Protein AF-A0A560WN13-F1 (afdb_monomer_lite)

Structure (mmCIF, N/CA/C/O backbone):
data_AF-A0A560WN13-F1
#
_entry.id   AF-A0A560WN13-F1
#
loop_
_atom_site.group_PDB
_atom_site.id
_atom_site.type_symbol
_atom_site.label_atom_id
_atom_site.label_alt_id
_atom_site.label_comp_id
_atom_site.label_asym_id
_atom_site.label_entity_id
_atom_site.label_seq_id
_atom_site.pdbx_PDB_ins_code
_atom_site.Cartn_x
_atom_site.Cartn_y
_atom_site.Cartn_z
_atom_site.occupancy
_atom_site.B_iso_or_equiv
_atom_site.auth_seq_id
_atom_site.auth_comp_id
_atom_site.auth_asym_id
_atom_site.auth_atom_id
_atom_site.pdbx_PDB_model_num
ATOM 1 N N . MET A 1 1 ? 9.630 -15.686 -19.295 1.00 38.47 1 MET A N 1
ATOM 2 C CA . MET A 1 1 ? 8.744 -14.692 -18.653 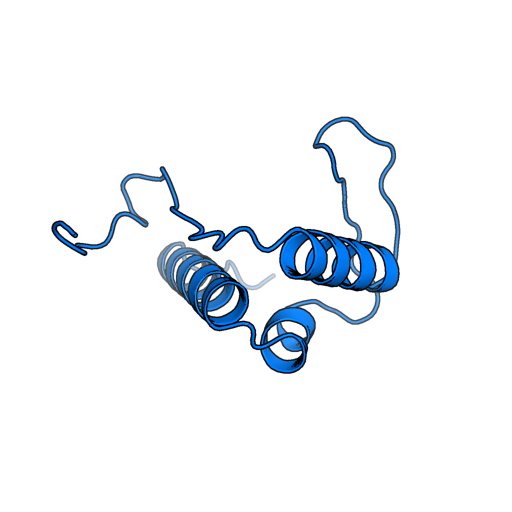1.00 38.47 1 MET A CA 1
ATOM 3 C C . MET A 1 1 ? 7.425 -15.376 -18.362 1.00 38.47 1 MET A C 1
ATOM 5 O O . MET A 1 1 ? 6.715 -15.722 -19.296 1.00 38.47 1 MET A O 1
ATOM 9 N N . THR A 1 2 ? 7.145 -15.675 -17.098 1.00 48.16 2 THR A N 1
ATOM 10 C CA . THR A 1 2 ? 5.893 -16.314 -16.682 1.00 48.16 2 THR A CA 1
ATOM 11 C C . THR A 1 2 ? 4.790 -15.266 -16.773 1.00 48.16 2 THR A C 1
ATOM 13 O O . THR A 1 2 ? 4.805 -14.288 -16.031 1.00 48.16 2 THR A O 1
ATOM 16 N N . SER A 1 3 ? 3.879 -15.417 -17.733 1.00 51.09 3 SER A N 1
ATOM 17 C CA . SER A 1 3 ? 2.669 -14.599 -17.788 1.00 51.09 3 SER A CA 1
ATOM 18 C C . SER A 1 3 ? 1.871 -14.876 -16.515 1.00 51.09 3 SER A C 1
ATOM 20 O O . SER A 1 3 ? 1.454 -16.010 -16.278 1.00 51.09 3 SER A O 1
ATOM 22 N N . VAL A 1 4 ? 1.729 -13.868 -15.652 1.00 57.38 4 VAL A N 1
ATOM 23 C CA . VAL A 1 4 ? 0.845 -13.966 -14.491 1.00 57.38 4 VAL A CA 1
ATOM 24 C C . VAL A 1 4 ? -0.575 -13.988 -15.042 1.00 57.38 4 VAL A C 1
ATOM 26 O O . VAL A 1 4 ? -1.020 -13.018 -15.656 1.00 57.38 4 VAL A O 1
ATOM 29 N N . LEU A 1 5 ? -1.262 -15.119 -14.876 1.00 62.31 5 LEU A N 1
ATOM 30 C CA . LEU A 1 5 ? -2.641 -15.267 -15.326 1.00 62.31 5 LEU A CA 1
ATOM 31 C C . LEU A 1 5 ? -3.514 -14.182 -14.660 1.00 62.31 5 LEU A C 1
ATOM 33 O O . LEU A 1 5 ? -3.308 -13.888 -13.477 1.00 62.31 5 LEU A O 1
ATOM 37 N N . PRO A 1 6 ? -4.496 -13.595 -15.371 1.00 71.19 6 PRO A N 1
ATOM 38 C CA . PRO A 1 6 ? -5.315 -12.490 -14.860 1.00 71.19 6 PRO A CA 1
ATOM 39 C C . PRO A 1 6 ? -5.941 -12.743 -13.479 1.00 71.19 6 PRO A C 1
ATOM 41 O O . PRO A 1 6 ? -6.072 -11.825 -12.673 1.00 71.19 6 PRO A O 1
ATOM 44 N N . GLU A 1 7 ? -6.274 -13.994 -13.170 1.00 73.50 7 GLU A N 1
ATOM 45 C CA . GLU A 1 7 ? -6.860 -14.403 -11.889 1.00 73.50 7 GLU A CA 1
ATOM 46 C C . GLU A 1 7 ? -5.893 -14.250 -10.706 1.00 73.50 7 GLU A C 1
ATOM 48 O O . GLU A 1 7 ? -6.294 -13.813 -9.626 1.00 73.50 7 GLU A O 1
ATOM 53 N N . HIS A 1 8 ? -4.602 -14.526 -10.913 1.00 79.50 8 HIS A N 1
ATOM 54 C CA . HIS A 1 8 ? -3.581 -14.358 -9.876 1.00 79.50 8 HIS A CA 1
ATOM 55 C C . HIS A 1 8 ? -3.379 -12.875 -9.543 1.00 79.50 8 HIS A C 1
ATOM 57 O O . HIS A 1 8 ? -3.249 -12.517 -8.373 1.00 79.50 8 HIS A O 1
ATOM 63 N N . MET A 1 9 ? -3.445 -11.998 -10.551 1.00 82.19 9 MET A N 1
ATOM 64 C CA . MET A 1 9 ? -3.398 -10.547 -10.344 1.00 82.19 9 MET A CA 1
ATOM 65 C C . MET A 1 9 ? -4.613 -10.047 -9.554 1.00 82.19 9 MET A C 1
ATOM 67 O O . MET A 1 9 ? -4.466 -9.233 -8.644 1.00 82.19 9 MET A O 1
ATOM 71 N N . ILE A 1 10 ? -5.812 -10.562 -9.848 1.00 82.88 10 ILE A N 1
ATOM 72 C CA . ILE A 1 10 ? -7.033 -10.237 -9.091 1.00 82.88 10 ILE A CA 1
ATOM 73 C C . ILE A 1 10 ? -6.890 -10.665 -7.624 1.00 82.88 10 ILE A C 1
ATOM 75 O O . ILE A 1 10 ? -7.214 -9.887 -6.723 1.00 82.88 10 ILE A O 1
ATOM 79 N N . GLY A 1 11 ? -6.380 -11.876 -7.379 1.00 84.50 11 GLY A N 1
ATOM 80 C CA . GLY A 1 11 ? -6.096 -12.375 -6.033 1.00 84.50 11 GLY A CA 1
ATOM 81 C C . GLY A 1 11 ? -5.108 -11.485 -5.278 1.00 84.50 11 GLY A C 1
ATOM 82 O O . GLY A 1 11 ? -5.378 -11.096 -4.142 1.00 84.50 11 GLY A O 1
ATOM 83 N N . MET A 1 12 ? -4.018 -11.079 -5.934 1.00 88.69 12 MET A N 1
ATOM 84 C CA . MET A 1 12 ? -3.023 -10.175 -5.353 1.00 88.69 12 MET A CA 1
ATOM 85 C C . MET A 1 12 ? -3.606 -8.811 -4.978 1.00 88.69 12 MET A C 1
ATOM 87 O O . MET A 1 12 ? -3.355 -8.329 -3.877 1.00 88.69 12 MET A O 1
ATOM 91 N N . VAL A 1 13 ? -4.422 -8.198 -5.843 1.00 86.94 13 VAL A N 1
ATOM 92 C CA . VAL A 1 13 ? -5.046 -6.895 -5.547 1.00 86.94 13 VAL A CA 1
ATOM 93 C C . VAL A 1 13 ? -6.012 -6.996 -4.363 1.00 86.94 13 VAL A C 1
ATOM 95 O O . VAL A 1 13 ? -6.047 -6.102 -3.517 1.00 86.94 13 VAL A O 1
ATOM 98 N N . ARG A 1 14 ? -6.774 -8.092 -4.256 1.00 87.00 14 ARG A N 1
ATOM 99 C CA . ARG A 1 14 ? -7.654 -8.335 -3.099 1.00 87.00 14 ARG A CA 1
ATOM 100 C C . ARG A 1 14 ? -6.856 -8.511 -1.812 1.00 87.00 14 ARG A C 1
ATOM 102 O O . ARG A 1 14 ? -7.222 -7.936 -0.791 1.00 87.00 14 ARG A O 1
ATOM 109 N N . HIS A 1 15 ? -5.770 -9.276 -1.865 1.00 90.94 15 HIS A N 1
ATOM 110 C CA . HIS A 1 15 ? -4.907 -9.505 -0.711 1.00 90.94 15 HIS A CA 1
ATOM 111 C C . HIS A 1 15 ? -4.226 -8.212 -0.240 1.00 90.94 15 HIS A C 1
ATOM 113 O O . HIS A 1 15 ? -4.254 -7.902 0.948 1.00 90.94 15 HIS A O 1
ATOM 119 N N . TYR A 1 16 ? -3.729 -7.407 -1.183 1.00 91.06 16 TYR A N 1
ATOM 120 C CA . TYR A 1 16 ? -3.211 -6.062 -0.936 1.00 91.06 16 TYR A CA 1
ATOM 121 C C . TYR A 1 16 ? -4.221 -5.172 -0.205 1.00 91.06 16 TYR A C 1
ATOM 123 O O . TYR A 1 16 ? -3.891 -4.582 0.824 1.00 91.06 16 TYR A O 1
ATOM 131 N N . ALA A 1 17 ? -5.462 -5.103 -0.701 1.00 88.00 17 ALA A N 1
ATOM 132 C CA . ALA A 1 17 ? -6.511 -4.297 -0.085 1.00 88.00 17 ALA A CA 1
ATOM 133 C C . ALA A 1 17 ? -6.852 -4.788 1.331 1.00 88.00 17 ALA A C 1
ATOM 135 O O . ALA A 1 17 ? -6.983 -3.976 2.243 1.00 88.00 17 ALA A O 1
ATOM 136 N N . ALA A 1 18 ? -6.940 -6.106 1.529 1.00 89.56 18 ALA A N 1
ATOM 137 C CA . ALA A 1 18 ? -7.252 -6.702 2.824 1.00 89.56 18 ALA A CA 1
ATOM 138 C C . ALA A 1 18 ? -6.189 -6.382 3.887 1.00 89.56 18 ALA A C 1
ATOM 140 O O . ALA A 1 18 ? -6.541 -5.919 4.970 1.00 89.56 18 ALA A O 1
ATOM 141 N N . LEU A 1 19 ? -4.904 -6.570 3.566 1.00 92.38 19 LEU A N 1
ATOM 142 C CA . LEU A 1 19 ? -3.792 -6.265 4.475 1.00 92.38 19 LEU A CA 1
ATOM 143 C C . LEU A 1 19 ? -3.738 -4.773 4.805 1.00 92.38 19 LEU A C 1
ATOM 145 O O . LEU A 1 19 ? -3.664 -4.397 5.978 1.00 92.38 19 LEU A O 1
ATOM 149 N N . PHE A 1 20 ? -3.867 -3.922 3.777 1.00 89.75 20 PHE A N 1
ATOM 150 C CA . PHE A 1 20 ? -3.886 -2.481 3.985 1.00 89.75 20 PHE A CA 1
ATOM 151 C C . PHE A 1 20 ? -5.027 -2.084 4.904 1.00 89.75 20 PHE A C 1
ATOM 153 O O . PHE A 1 20 ? -4.769 -1.382 5.867 1.00 89.75 20 PHE A O 1
ATOM 160 N N . SER A 1 21 ? -6.260 -2.536 4.653 1.00 86.56 21 SER A N 1
ATOM 161 C CA . SER A 1 21 ? -7.438 -2.165 5.445 1.00 86.56 21 SER A CA 1
ATOM 162 C C . SER A 1 21 ? -7.404 -2.728 6.868 1.00 86.56 21 SER A C 1
ATOM 164 O O . SER A 1 21 ? -7.752 -2.000 7.800 1.00 86.56 21 SER A O 1
ATOM 166 N N . ALA A 1 22 ? -6.886 -3.945 7.065 1.00 89.19 22 ALA A N 1
ATOM 167 C CA . ALA A 1 22 ? -6.681 -4.548 8.386 1.00 89.19 22 ALA A CA 1
ATOM 168 C C . ALA A 1 22 ? -5.632 -3.817 9.245 1.00 89.19 22 ALA A C 1
ATOM 170 O O . ALA A 1 22 ? -5.592 -4.007 10.456 1.00 89.19 22 ALA A O 1
ATOM 171 N N . GLY A 1 23 ? -4.801 -2.962 8.641 1.00 89.12 23 GLY A N 1
ATOM 172 C CA . GLY A 1 23 ? -3.732 -2.260 9.353 1.00 89.12 23 GLY A CA 1
ATOM 173 C C . GLY A 1 23 ? -2.471 -3.097 9.528 1.00 89.12 23 GLY A C 1
ATOM 174 O O . GLY A 1 23 ? -1.594 -2.706 10.293 1.00 89.12 23 GLY A O 1
ATOM 175 N N . ASP A 1 24 ? -2.357 -4.203 8.795 1.00 93.06 24 ASP A N 1
ATOM 176 C CA . ASP A 1 24 ? -1.174 -5.053 8.798 1.00 93.06 24 ASP A CA 1
ATOM 177 C C . ASP A 1 24 ? -0.071 -4.428 7.934 1.00 93.06 24 ASP A C 1
ATOM 179 O O . ASP A 1 24 ? 0.066 -4.712 6.742 1.00 93.06 24 ASP A O 1
ATOM 183 N N . ARG A 1 25 ? 0.692 -3.513 8.543 1.00 93.31 25 ARG A N 1
ATOM 184 C CA . ARG A 1 25 ? 1.791 -2.785 7.892 1.00 93.31 25 ARG A CA 1
ATOM 185 C C . ARG A 1 25 ? 2.861 -3.736 7.360 1.00 93.31 25 ARG A C 1
ATOM 187 O O . ARG A 1 25 ? 3.311 -3.572 6.231 1.00 93.31 25 ARG A O 1
ATOM 194 N N . GLU A 1 26 ? 3.278 -4.703 8.173 1.00 94.75 26 GLU A N 1
ATOM 195 C CA . GLU A 1 26 ? 4.358 -5.632 7.832 1.00 94.75 26 GLU A CA 1
ATOM 196 C C . GLU A 1 26 ? 3.935 -6.569 6.700 1.00 94.75 26 GLU A C 1
ATOM 198 O O . GLU A 1 26 ? 4.626 -6.650 5.682 1.00 94.75 26 GLU A O 1
ATOM 203 N N . GLY A 1 27 ? 2.758 -7.192 6.823 1.00 95.06 27 GLY A N 1
ATOM 204 C CA . GLY A 1 27 ? 2.203 -8.049 5.781 1.00 95.06 27 GLY A CA 1
ATOM 205 C C . GLY A 1 27 ? 1.979 -7.295 4.472 1.00 95.06 27 GLY A C 1
ATOM 206 O O . GLY A 1 27 ? 2.286 -7.808 3.397 1.00 95.06 27 GLY A O 1
ATOM 207 N N . TRP A 1 28 ? 1.517 -6.044 4.540 1.00 94.38 28 TRP A N 1
ATOM 208 C CA . TRP A 1 28 ? 1.321 -5.210 3.355 1.00 94.38 28 TRP A CA 1
ATOM 209 C C . TRP A 1 28 ? 2.640 -4.850 2.652 1.00 94.38 28 TRP A C 1
ATOM 211 O O . TRP A 1 28 ? 2.732 -4.958 1.428 1.00 94.38 28 TRP A O 1
ATOM 221 N N . LEU A 1 29 ? 3.684 -4.480 3.401 1.00 93.25 29 LEU A N 1
ATOM 222 C CA . LEU A 1 29 ? 5.010 -4.177 2.841 1.00 93.25 29 LEU A CA 1
ATOM 223 C C . LEU A 1 29 ? 5.703 -5.415 2.258 1.00 93.25 29 LEU A C 1
ATOM 225 O O . LEU A 1 29 ? 6.470 -5.295 1.299 1.00 93.25 29 LEU A O 1
ATOM 229 N N . ALA A 1 30 ? 5.417 -6.602 2.797 1.00 94.44 30 ALA A N 1
ATOM 230 C CA . ALA A 1 30 ? 5.955 -7.867 2.305 1.00 94.44 30 ALA A CA 1
ATOM 231 C C . ALA A 1 30 ? 5.471 -8.231 0.887 1.00 94.44 30 ALA A C 1
ATOM 233 O O . ALA A 1 30 ? 6.108 -9.045 0.221 1.00 94.44 30 ALA A O 1
ATOM 234 N N . LEU A 1 31 ? 4.391 -7.609 0.394 1.00 93.00 31 LEU A N 1
ATOM 235 C CA . LEU A 1 31 ? 3.894 -7.816 -0.973 1.00 93.00 31 LEU A CA 1
ATOM 236 C C . LEU A 1 31 ? 4.797 -7.215 -2.055 1.00 93.00 31 LEU A C 1
ATOM 238 O O . LEU A 1 31 ? 4.690 -7.582 -3.226 1.00 93.00 31 LEU A O 1
ATOM 242 N N . PHE A 1 32 ? 5.649 -6.262 -1.690 1.00 91.69 32 PHE A N 1
ATOM 243 C CA . PHE A 1 32 ? 6.507 -5.561 -2.633 1.00 91.69 32 PHE A CA 1
ATOM 244 C C . PHE A 1 32 ? 7.859 -6.258 -2.755 1.00 91.69 32 PHE A C 1
ATOM 246 O O . PHE A 1 32 ? 8.326 -6.912 -1.829 1.00 91.69 32 PHE A O 1
ATOM 253 N N . VAL A 1 33 ? 8.549 -6.072 -3.877 1.00 91.38 33 VAL A N 1
ATOM 254 C CA . VAL A 1 33 ? 9.979 -6.416 -3.982 1.00 91.38 33 VAL A CA 1
ATOM 255 C C . VAL A 1 33 ? 10.819 -5.509 -3.070 1.00 91.38 33 VAL A C 1
ATOM 257 O O . VAL A 1 33 ? 10.288 -4.575 -2.476 1.00 91.38 33 VAL A O 1
ATOM 260 N N . GLU A 1 34 ? 12.111 -5.789 -2.903 1.00 87.25 34 GLU A N 1
ATOM 261 C CA . GLU A 1 34 ? 12.994 -5.018 -2.008 1.00 87.25 34 GLU A CA 1
ATOM 262 C C . GLU A 1 34 ? 13.157 -3.553 -2.454 1.00 87.25 34 GLU A C 1
ATOM 264 O O . GLU A 1 34 ? 13.008 -2.636 -1.646 1.00 87.25 34 GLU A O 1
ATOM 269 N N . ALA A 1 35 ? 13.352 -3.334 -3.758 1.00 91.19 35 ALA A N 1
ATOM 270 C CA . ALA A 1 35 ? 13.485 -2.016 -4.378 1.00 91.19 35 ALA A CA 1
ATOM 271 C C . ALA A 1 35 ? 12.383 -1.788 -5.432 1.00 91.19 35 AL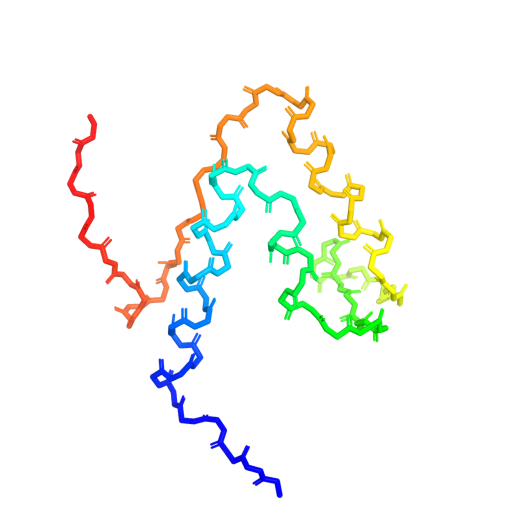A A C 1
ATOM 273 O O . ALA A 1 35 ? 12.633 -1.887 -6.634 1.00 91.19 35 ALA A O 1
ATOM 274 N N . PRO A 1 36 ? 11.122 -1.558 -5.019 1.00 91.81 36 PRO A N 1
ATOM 275 C CA . PRO A 1 36 ? 10.057 -1.255 -5.960 1.00 91.81 36 PRO A CA 1
ATOM 276 C C . PRO A 1 36 ? 10.261 0.150 -6.531 1.00 91.81 36 PRO A C 1
ATOM 278 O O . PRO A 1 36 ? 10.701 1.056 -5.825 1.00 91.81 36 PRO A O 1
ATOM 281 N N . LEU A 1 37 ? 9.883 0.337 -7.793 1.00 93.12 37 LEU A N 1
ATOM 282 C CA . LEU A 1 37 ? 9.676 1.663 -8.366 1.00 93.12 37 LEU A CA 1
ATOM 283 C C . LEU A 1 37 ? 8.212 2.046 -8.169 1.00 93.12 37 LEU A C 1
AT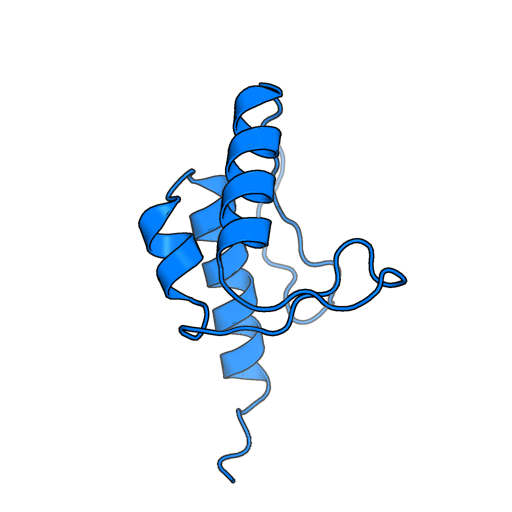OM 285 O O . LEU A 1 37 ? 7.311 1.332 -8.612 1.00 93.12 37 LEU A O 1
ATOM 289 N N . ILE A 1 38 ? 7.979 3.160 -7.488 1.00 90.00 38 ILE A N 1
ATOM 290 C CA . ILE A 1 38 ? 6.650 3.631 -7.098 1.00 90.00 38 ILE A CA 1
ATOM 291 C C . ILE A 1 38 ? 6.431 5.009 -7.695 1.00 90.00 38 ILE A C 1
ATOM 293 O O . ILE A 1 38 ? 7.340 5.829 -7.762 1.00 90.00 38 ILE A O 1
ATOM 297 N N . THR A 1 39 ? 5.208 5.291 -8.116 1.00 88.06 39 THR A N 1
ATOM 298 C CA . THR A 1 39 ?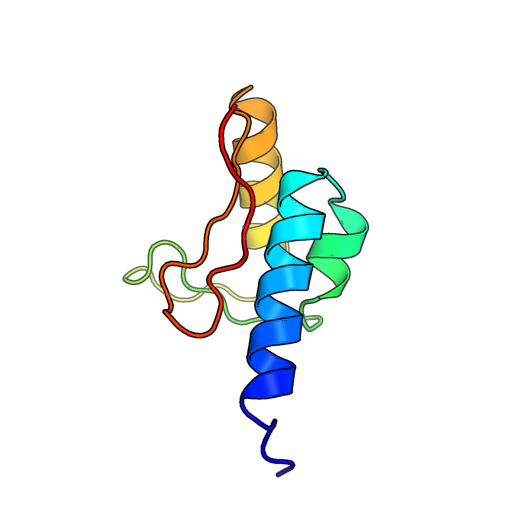 4.809 6.621 -8.571 1.00 88.06 39 THR A CA 1
ATOM 299 C C . THR A 1 39 ? 3.533 7.002 -7.846 1.00 88.06 39 THR A C 1
ATOM 301 O O . THR A 1 39 ? 2.472 6.460 -8.139 1.00 88.06 39 THR A O 1
ATOM 304 N N . GLU A 1 40 ? 3.654 7.899 -6.869 1.00 79.75 40 GLU A N 1
ATOM 305 C CA . GLU A 1 40 ? 2.535 8.371 -6.053 1.00 79.75 40 GLU A CA 1
ATOM 306 C C . GLU A 1 40 ? 2.688 9.881 -5.788 1.00 79.75 40 GLU A C 1
ATOM 308 O O . GLU A 1 40 ? 3.654 10.279 -5.127 1.00 79.75 40 GLU A O 1
ATOM 313 N N . PRO A 1 41 ? 1.776 10.738 -6.289 1.00 81.69 41 PRO A N 1
ATOM 314 C CA . PRO A 1 41 ? 0.643 10.424 -7.177 1.00 81.69 41 PRO A CA 1
ATOM 315 C C . PRO A 1 41 ? 1.086 9.933 -8.567 1.00 81.69 41 PRO A C 1
ATOM 317 O O . PRO A 1 41 ? 2.240 10.109 -8.944 1.00 81.69 41 PRO A O 1
ATOM 320 N N . ALA A 1 42 ? 0.160 9.383 -9.365 1.00 78.56 42 ALA A N 1
ATOM 321 C CA . ALA A 1 42 ? 0.400 8.725 -10.669 1.00 78.56 42 ALA A CA 1
ATOM 322 C C . ALA A 1 42 ? 1.125 9.561 -11.758 1.00 78.56 42 ALA A C 1
ATOM 324 O O . ALA A 1 42 ? 1.420 9.051 -12.837 1.00 78.56 42 ALA A O 1
ATOM 325 N N . HIS A 1 43 ? 1.412 10.837 -11.492 1.00 84.94 43 HIS A N 1
ATOM 326 C CA . HIS A 1 43 ? 2.132 11.755 -12.382 1.00 84.94 43 HIS A CA 1
ATOM 327 C C . HIS A 1 43 ? 3.425 12.312 -11.770 1.00 84.94 43 HIS A C 1
ATOM 329 O O . HIS A 1 43 ? 4.079 13.158 -12.376 1.00 84.94 43 HIS A O 1
ATOM 335 N N . ALA A 1 44 ? 3.779 11.882 -10.559 1.00 87.19 44 ALA A N 1
ATOM 336 C CA . ALA A 1 44 ? 5.029 12.259 -9.923 1.00 87.19 44 ALA A CA 1
ATOM 337 C C . ALA A 1 44 ? 6.224 11.576 -10.604 1.00 87.19 44 ALA A C 1
ATOM 339 O O . ALA A 1 44 ? 6.080 10.609 -11.353 1.00 87.19 44 ALA A O 1
ATOM 340 N N . ALA A 1 45 ? 7.427 12.071 -10.316 1.00 90.75 45 ALA A N 1
ATOM 341 C CA . ALA A 1 45 ? 8.631 11.315 -10.628 1.00 90.75 45 ALA A CA 1
ATOM 342 C C . ALA A 1 45 ? 8.628 10.000 -9.823 1.00 90.75 45 ALA A C 1
ATOM 344 O O . ALA A 1 45 ? 8.228 10.014 -8.653 1.00 90.75 45 ALA A O 1
ATOM 345 N N . PRO A 1 46 ? 9.060 8.874 -10.416 1.00 91.38 46 PRO A N 1
ATOM 346 C CA . PRO A 1 46 ? 9.140 7.621 -9.691 1.00 91.38 46 PRO A CA 1
ATOM 347 C C . PRO A 1 46 ? 10.169 7.714 -8.561 1.00 91.38 46 PRO A C 1
ATOM 349 O O . PRO A 1 46 ? 11.229 8.322 -8.710 1.00 91.38 46 PRO A O 1
ATOM 352 N N . CYS A 1 47 ? 9.856 7.083 -7.438 1.00 88.50 47 CYS A N 1
ATOM 353 C CA . CYS A 1 47 ? 10.754 6.886 -6.314 1.00 88.50 47 CYS A CA 1
ATOM 354 C C . CYS A 1 47 ? 11.079 5.398 -6.159 1.00 88.50 47 CYS A C 1
ATOM 356 O O . CYS A 1 47 ? 10.273 4.533 -6.503 1.00 88.50 47 CYS A O 1
ATOM 358 N N . GLU A 1 48 ? 12.279 5.106 -5.670 1.00 92.88 48 GLU A N 1
ATOM 359 C CA . GLU A 1 48 ? 12.771 3.744 -5.483 1.00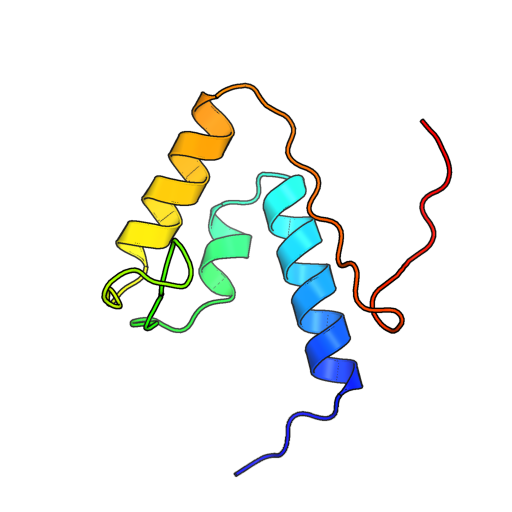 92.88 48 GLU A CA 1
ATOM 360 C C . GLU A 1 48 ? 12.747 3.353 -4.002 1.00 92.88 48 GLU A C 1
ATOM 362 O O . GLU A 1 48 ? 12.974 4.182 -3.116 1.00 92.88 48 GLU A O 1
ATOM 367 N N . GLY A 1 49 ? 12.499 2.072 -3.738 1.00 91.50 49 GLY A N 1
ATOM 368 C CA . GLY A 1 49 ? 12.549 1.505 -2.396 1.00 91.50 49 GLY A CA 1
ATOM 369 C C . GLY A 1 49 ? 11.205 1.548 -1.673 1.00 91.50 49 GLY A C 1
ATOM 370 O O . GLY A 1 49 ? 10.238 2.154 -2.121 1.00 91.50 49 GLY A O 1
ATOM 371 N N . ARG A 1 50 ? 11.125 0.871 -0.525 1.00 92.12 50 ARG A N 1
ATOM 372 C CA . ARG A 1 50 ? 9.875 0.761 0.250 1.00 92.12 50 ARG A CA 1
ATOM 373 C C . ARG A 1 50 ? 9.593 1.956 1.163 1.00 92.12 50 ARG A C 1
ATOM 375 O O . ARG A 1 50 ? 8.449 2.141 1.570 1.00 92.12 50 ARG A O 1
ATOM 382 N N . ALA A 1 51 ? 10.584 2.804 1.442 1.00 90.81 51 ALA A N 1
ATOM 383 C CA . ALA A 1 51 ? 10.434 3.934 2.365 1.00 90.81 51 ALA A CA 1
ATOM 384 C C . ALA A 1 51 ? 9.269 4.894 2.013 1.00 90.81 51 ALA A C 1
ATOM 386 O O . ALA A 1 51 ? 8.546 5.307 2.922 1.00 90.81 51 ALA A O 1
ATOM 387 N N . PRO A 1 52 ? 9.003 5.228 0.733 1.00 88.56 52 PRO A N 1
ATOM 388 C CA . PRO A 1 52 ? 7.831 6.025 0.369 1.00 88.56 52 PRO A CA 1
ATOM 389 C C . PRO A 1 52 ? 6.492 5.338 0.689 1.00 88.56 52 PRO A C 1
ATOM 391 O O . PRO A 1 52 ? 5.549 6.014 1.104 1.00 88.56 52 PRO A O 1
ATOM 394 N N . LEU A 1 53 ? 6.406 4.008 0.541 1.00 90.25 53 LEU A N 1
ATOM 395 C CA . LEU A 1 53 ? 5.206 3.218 0.864 1.00 90.25 53 LEU A CA 1
ATOM 396 C C . LEU A 1 53 ? 4.950 3.192 2.366 1.00 90.25 53 LEU A C 1
ATOM 398 O O . LEU A 1 53 ? 3.820 3.391 2.801 1.00 90.25 53 LEU A O 1
ATOM 402 N N . GLU A 1 54 ? 6.009 2.991 3.148 1.00 91.69 54 GLU A N 1
ATOM 403 C CA . GLU A 1 54 ? 5.964 3.043 4.607 1.00 91.69 54 GLU A CA 1
ATOM 404 C C . GLU A 1 54 ? 5.392 4.371 5.097 1.00 91.69 54 GLU A C 1
ATOM 406 O O . GLU A 1 54 ? 4.403 4.401 5.826 1.00 91.69 54 GLU A O 1
ATOM 411 N N . GLN A 1 55 ? 5.950 5.483 4.612 1.00 90.50 55 GLN A N 1
ATOM 412 C CA . GLN A 1 55 ? 5.472 6.811 4.980 1.00 90.50 55 GLN A CA 1
ATOM 413 C C . GLN A 1 55 ? 4.021 7.047 4.546 1.00 90.50 55 GLN A C 1
ATOM 415 O O . GLN A 1 55 ? 3.264 7.703 5.261 1.00 90.50 55 GLN A O 1
ATOM 420 N N . ALA A 1 56 ? 3.613 6.548 3.376 1.00 87.12 56 ALA A N 1
ATOM 421 C CA . ALA A 1 56 ? 2.235 6.670 2.907 1.00 87.12 56 ALA A CA 1
ATOM 422 C C . ALA A 1 56 ? 1.256 5.888 3.798 1.00 87.12 56 ALA A C 1
ATOM 424 O O . ALA A 1 56 ? 0.200 6.416 4.162 1.00 87.12 56 ALA A O 1
ATOM 425 N N . PHE A 1 57 ? 1.625 4.669 4.194 1.00 89.44 57 PHE A N 1
ATOM 426 C CA . PHE A 1 57 ? 0.854 3.856 5.127 1.00 89.44 57 PHE A CA 1
ATOM 427 C C . PHE A 1 57 ? 0.707 4.567 6.477 1.00 89.44 57 PHE A C 1
ATOM 429 O O . PHE A 1 57 ? -0.412 4.777 6.952 1.00 89.44 57 PHE A O 1
ATOM 436 N N . ASP A 1 58 ? 1.824 5.013 7.051 1.00 90.94 58 ASP A N 1
ATOM 437 C CA . ASP A 1 58 ? 1.863 5.641 8.372 1.00 90.94 58 ASP A CA 1
ATOM 438 C C . ASP A 1 58 ? 1.068 6.955 8.393 1.00 90.94 58 ASP A C 1
ATOM 440 O O . ASP A 1 58 ? 0.270 7.177 9.305 1.00 90.94 58 ASP A O 1
ATOM 444 N N . ARG A 1 59 ? 1.183 7.794 7.350 1.00 89.19 59 ARG A N 1
ATOM 445 C CA . ARG A 1 59 ? 0.361 9.011 7.204 1.00 89.19 59 ARG A CA 1
ATOM 446 C C . ARG A 1 59 ? -1.130 8.697 7.119 1.00 89.19 59 ARG A C 1
ATOM 448 O O . ARG A 1 59 ? -1.934 9.374 7.757 1.00 89.19 59 ARG A O 1
ATOM 455 N N . THR A 1 60 ? -1.502 7.673 6.351 1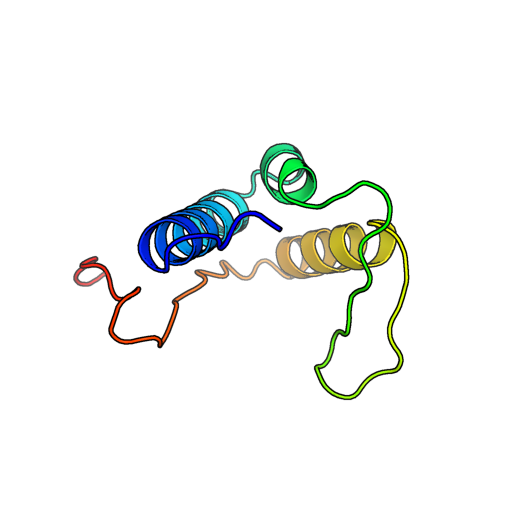.00 86.56 60 THR A N 1
ATOM 456 C CA . THR A 1 60 ? -2.906 7.259 6.220 1.00 86.56 60 THR A CA 1
ATOM 457 C C . THR A 1 60 ? -3.459 6.816 7.568 1.00 86.56 60 THR A C 1
ATOM 459 O O . THR A 1 60 ? -4.547 7.236 7.954 1.00 86.56 60 THR A O 1
ATOM 462 N N . ARG A 1 61 ? -2.687 6.045 8.337 1.00 84.88 61 ARG A N 1
ATOM 463 C CA . ARG A 1 61 ? -3.082 5.597 9.676 1.00 84.88 61 ARG A CA 1
ATOM 464 C C . ARG A 1 61 ? -3.158 6.737 10.688 1.00 84.88 61 ARG A C 1
ATOM 466 O O . ARG A 1 61 ? -4.142 6.829 11.417 1.00 84.88 61 ARG A O 1
ATOM 473 N N . ALA A 1 62 ? -2.176 7.634 10.686 1.00 85.88 62 ALA A N 1
ATOM 474 C CA . ALA A 1 62 ? -2.142 8.795 11.571 1.00 85.88 62 ALA A CA 1
ATOM 475 C C . ALA A 1 62 ? -3.305 9.773 11.330 1.00 85.88 62 ALA A C 1
ATOM 477 O O . ALA A 1 62 ? -3.704 10.484 12.248 1.00 85.88 62 ALA A O 1
ATOM 478 N N . SER A 1 63 ? -3.887 9.787 10.126 1.00 83.31 63 SER A N 1
ATOM 479 C CA . SER A 1 63 ? -5.055 10.621 9.810 1.00 83.31 63 SER A CA 1
ATOM 480 C C . SER A 1 63 ? -6.333 10.236 10.572 1.00 83.31 63 SER A C 1
ATOM 482 O O . SER A 1 63 ? -7.323 10.959 10.490 1.00 83.31 63 SER A O 1
ATOM 484 N N . GLY A 1 64 ? -6.358 9.082 11.255 1.00 70.56 64 GLY A N 1
ATOM 485 C CA . GLY A 1 64 ? -7.554 8.557 11.924 1.00 70.56 64 GLY A CA 1
ATOM 486 C C . GLY A 1 64 ? -8.663 8.107 10.963 1.00 70.56 64 GLY A C 1
ATOM 487 O O . GLY A 1 64 ? -9.727 7.678 11.404 1.00 70.56 64 GLY A O 1
ATOM 488 N N . THR A 1 65 ? -8.423 8.178 9.652 1.00 71.56 65 THR A N 1
ATOM 489 C CA . THR A 1 65 ? -9.382 7.771 8.628 1.00 71.56 65 THR A CA 1
ATOM 490 C C . THR A 1 65 ? -9.301 6.263 8.425 1.00 71.56 65 THR A C 1
ATOM 492 O O . THR A 1 65 ? -8.251 5.722 8.076 1.00 71.56 65 THR A O 1
ATOM 495 N N . CYS A 1 66 ? -10.424 5.569 8.608 1.00 65.56 66 CYS A N 1
ATOM 496 C CA . CYS A 1 66 ? -10.538 4.179 8.187 1.00 65.56 66 CYS A CA 1
ATOM 497 C C . CYS A 1 66 ? -10.644 4.139 6.657 1.00 65.56 66 CYS A C 1
ATOM 499 O O . CYS A 1 66 ? -11.677 4.499 6.092 1.00 65.56 66 CYS A O 1
ATOM 501 N N . VAL A 1 67 ? -9.562 3.745 5.983 1.00 67.94 67 VAL A N 1
ATOM 502 C CA . VAL A 1 67 ? -9.527 3.621 4.522 1.00 67.94 67 VAL A CA 1
ATOM 503 C C . VAL A 1 67 ? -9.778 2.165 4.128 1.00 67.94 67 VAL A C 1
ATOM 505 O O . VAL A 1 67 ? -8.930 1.286 4.317 1.00 67.94 67 VAL A O 1
ATOM 508 N N . ALA A 1 68 ? -10.954 1.919 3.554 1.00 70.19 68 ALA A N 1
ATOM 509 C CA . ALA A 1 68 ? -11.254 0.692 2.829 1.00 70.19 68 ALA A CA 1
ATOM 510 C C . ALA A 1 68 ? -10.848 0.869 1.362 1.00 70.19 68 ALA A C 1
ATOM 512 O O . ALA A 1 68 ? -11.323 1.781 0.684 1.00 70.19 68 ALA A O 1
ATOM 513 N N . LEU A 1 69 ? -9.950 0.015 0.869 1.00 68.50 69 LEU A N 1
ATOM 514 C CA . LEU A 1 69 ? -9.569 0.033 -0.539 1.00 68.50 69 LEU A CA 1
ATOM 515 C C . LEU A 1 69 ? -10.547 -0.822 -1.343 1.00 68.50 69 LEU A C 1
ATOM 517 O O . LEU A 1 69 ? -10.577 -2.044 -1.217 1.00 68.50 69 LEU A O 1
ATOM 521 N N . GLU A 1 70 ? -11.324 -0.174 -2.206 1.00 68.44 70 GLU A N 1
ATOM 522 C CA . GLU A 1 70 ? -12.211 -0.852 -3.146 1.00 68.44 70 GLU A CA 1
ATOM 523 C C . GLU A 1 70 ? -11.609 -0.843 -4.549 1.00 68.44 70 GLU A C 1
ATOM 525 O O . GLU A 1 70 ? -11.281 0.207 -5.107 1.00 68.44 70 GLU A O 1
ATOM 530 N N . SER A 1 71 ? -11.512 -2.018 -5.171 1.00 63.78 71 SER A N 1
ATOM 531 C CA . SER A 1 71 ? -11.192 -2.073 -6.593 1.00 63.78 71 SER A CA 1
ATOM 532 C C . SER A 1 71 ? -12.443 -1.812 -7.425 1.00 63.78 71 SER A C 1
ATOM 534 O O . SER A 1 71 ? -13.438 -2.532 -7.329 1.00 63.78 71 SER A O 1
ATOM 536 N N . ARG A 1 72 ? -12.376 -0.809 -8.305 1.00 63.81 72 ARG A N 1
ATOM 537 C CA . ARG A 1 72 ? -13.446 -0.510 -9.271 1.00 63.81 72 ARG A CA 1
ATOM 538 C C . ARG A 1 72 ? -13.422 -1.417 -10.504 1.00 63.81 72 ARG A C 1
ATOM 540 O O . ARG A 1 72 ? -14.302 -1.301 -11.354 1.00 63.81 72 ARG A O 1
ATOM 547 N N . HIS A 1 73 ? -12.445 -2.320 -10.615 1.00 60.59 73 HIS A N 1
ATOM 548 C CA . HIS A 1 73 ? -12.366 -3.234 -11.747 1.00 60.59 73 HIS A CA 1
ATOM 549 C C . HIS A 1 73 ? -13.503 -4.272 -11.666 1.00 60.59 73 HIS A C 1
ATOM 551 O O . HIS A 1 73 ? -13.658 -4.920 -10.625 1.00 60.59 73 HIS A O 1
ATOM 557 N N . PRO A 1 74 ? -14.287 -4.489 -12.740 1.00 62.22 74 PRO A N 1
ATOM 558 C CA . PRO A 1 74 ? -15.454 -5.374 -12.705 1.00 62.22 74 PRO A CA 1
ATOM 559 C C . PRO A 1 74 ? -15.106 -6.817 -12.312 1.00 62.22 74 PRO A C 1
ATOM 561 O O . PRO A 1 74 ? -15.913 -7.472 -11.666 1.00 62.22 74 PRO A O 1
ATOM 564 N N . ALA A 1 75 ? -13.888 -7.278 -12.614 1.00 59.66 75 ALA A N 1
ATOM 565 C CA . ALA A 1 75 ? -13.398 -8.601 -12.210 1.00 59.66 75 ALA A CA 1
ATOM 566 C C . ALA A 1 75 ? -12.907 -8.692 -10.745 1.00 59.66 75 ALA A C 1
ATOM 568 O O . ALA A 1 75 ? -12.695 -9.787 -10.235 1.00 59.66 75 ALA A O 1
ATOM 569 N N . ILE A 1 76 ? -12.701 -7.559 -10.062 1.00 55.12 76 ILE A N 1
ATOM 570 C CA . ILE A 1 76 ? -12.193 -7.505 -8.678 1.00 55.12 76 ILE A CA 1
ATOM 571 C C . ILE A 1 76 ? -13.317 -7.167 -7.688 1.00 55.12 76 ILE A C 1
ATOM 573 O O . ILE A 1 76 ? -13.181 -7.492 -6.506 1.00 55.12 76 ILE A O 1
ATOM 577 N N . ARG A 1 77 ? -14.458 -6.633 -8.162 1.00 48.03 77 ARG A N 1
ATOM 578 C CA . ARG A 1 77 ? -15.691 -6.465 -7.375 1.00 48.03 77 ARG A CA 1
ATOM 579 C C . ARG A 1 77 ? -15.988 -7.738 -6.578 1.00 48.03 77 ARG A C 1
ATOM 581 O O . ARG A 1 77 ? -16.235 -8.788 -7.160 1.00 48.03 77 ARG A O 1
ATOM 588 N N . ASN A 1 78 ? -15.966 -7.641 -5.253 1.00 45.41 78 ASN A N 1
ATOM 589 C CA . ASN A 1 78 ? -16.526 -8.658 -4.375 1.00 45.41 78 ASN A CA 1
ATOM 590 C C . ASN A 1 78 ? -17.443 -7.975 -3.363 1.00 45.41 78 ASN A C 1
ATOM 592 O O . ASN A 1 78 ? -16.997 -7.186 -2.540 1.00 45.41 78 ASN A O 1
ATOM 596 N N . VAL A 1 79 ? -18.734 -8.270 -3.514 1.00 42.69 79 VAL A N 1
ATOM 597 C CA . VAL A 1 79 ? -19.678 -8.683 -2.467 1.00 42.69 79 VAL A CA 1
ATOM 598 C C . VAL A 1 79 ? -19.209 -8.419 -1.029 1.00 42.69 79 VAL A C 1
ATOM 600 O O . VAL A 1 79 ? -18.828 -9.339 -0.319 1.00 42.69 79 VAL A O 1
ATOM 603 N N . TYR A 1 80 ? -19.306 -7.177 -0.570 1.00 37.34 80 TYR A N 1
ATOM 604 C CA . TYR A 1 80 ? -19.637 -6.906 0.824 1.00 37.34 80 TYR A CA 1
ATOM 605 C C . TYR A 1 80 ? -20.774 -5.898 0.807 1.00 37.34 80 TYR A C 1
ATOM 607 O O . TYR A 1 80 ? -20.611 -4.728 0.471 1.00 37.34 80 TYR A O 1
ATOM 615 N N . GLY A 1 81 ? -21.977 -6.419 1.038 1.00 35.31 81 GLY A N 1
ATOM 616 C CA . GLY A 1 81 ? -23.144 -5.589 1.249 1.00 35.31 81 GLY A CA 1
ATOM 617 C C . GLY A 1 81 ? -22.961 -4.745 2.506 1.00 35.31 81 GLY A C 1
ATOM 618 O O . GLY A 1 81 ? -22.521 -5.258 3.527 1.00 35.31 81 GLY A O 1
ATOM 619 N N . ARG A 1 82 ? -23.343 -3.473 2.370 1.00 32.25 82 ARG A N 1
ATOM 620 C CA . ARG A 1 82 ? -24.059 -2.650 3.352 1.00 32.25 82 ARG A CA 1
ATOM 621 C C . ARG A 1 82 ? -23.532 -2.712 4.796 1.00 32.25 82 ARG A C 1
ATOM 623 O O . ARG A 1 82 ? -23.857 -3.639 5.533 1.00 32.25 82 ARG A O 1
ATOM 630 N N . VAL A 1 83 ? -22.848 -1.643 5.207 1.00 35.62 83 VAL A N 1
ATOM 631 C CA . VAL A 1 83 ? -23.000 -1.117 6.575 1.00 35.62 83 VAL A CA 1
ATOM 632 C C . VAL A 1 83 ? -24.168 -0.139 6.560 1.00 35.62 83 VAL A C 1
ATOM 634 O O . VAL A 1 83 ? -24.256 0.625 5.569 1.00 35.62 83 VAL A O 1
#

Secondary structure (DSSP, 8-state):
-----HHHHHHHHHHHHHHHHHT-HHHHHTTS-SS-EE-SSTTSPPEESSHHHHHHHHHHHHTT--------STTT-------

pLDDT: mean 78.42, std 17.18, range [32.25, 95.06]

Foldseek 3Di:
DDDDPPVNVLVLVVQLLVCLLVLVLPSNLVSDDQWDFDDPPPPHDTDIGCVVVSVVSVVCVVVVDRDRDDDPPPVNDDDDDDD

Sequence (83 aa):
MTSVLPEHMIGMVRHYAALFSAGDREGWLALFVEAPLITEPAHAAPCEGRAPLEQAFDRTRASGTCVALESRHPAIRNVYGRV

Radius of gyration: 14.14 Å; chains: 1; bounding box: 38×29×31 Å